Protein AF-A0A1G8EWG7-F1 (afdb_monomer)

Sequence (110 aa):
MRLADAIRARARGLGRLSLVLVPIGVVGQVVS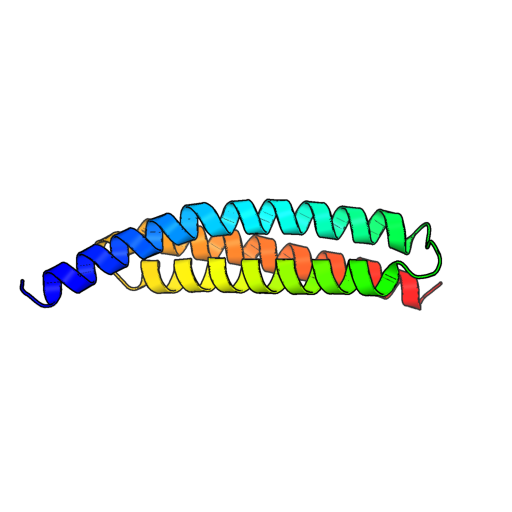FLQQVTHLFAPVAGERPGVIAVLVTVTVLGVLGVGCGLLAAASPEGRRTGALGASLGGATLILFLVASAFAWRSLAIF

pLDDT: mean 77.04, std 8.27, range [46.22, 89.5]

Mean predicted aligned error: 8.12 Å

Solvent-accessible surface area (backbone atoms only — not comparable to full-atom values): 5513 Å² total; per-residue (Å²): 134,62,71,71,57,57,52,55,52,49,27,53,51,31,24,53,49,9,68,50,34,29,58,53,20,50,54,40,45,53,53,39,49,50,49,46,55,54,45,67,77,56,67,59,91,82,47,64,66,56,57,50,51,46,45,51,52,29,49,52,43,25,53,50,12,19,51,31,2,49,62,4,30,77,31,87,91,11,26,70,60,2,48,49,27,21,50,52,24,43,52,52,45,51,53,48,52,55,52,48,52,50,57,55,52,57,59,76,76,108

Structure (mmCIF, N/CA/C/O backbone):
data_AF-A0A1G8EWG7-F1
#
_entry.id   AF-A0A1G8EWG7-F1
#
loop_
_atom_site.group_PDB
_atom_site.id
_atom_site.type_symbol
_atom_site.label_atom_id
_atom_site.label_alt_id
_atom_site.label_comp_id
_atom_site.label_asym_id
_atom_site.label_entity_id
_atom_site.label_seq_id
_atom_site.pdbx_PDB_ins_code
_atom_site.Cartn_x
_atom_site.Cartn_y
_atom_site.Cartn_z
_atom_site.occupancy
_atom_site.B_iso_or_equiv
_atom_site.auth_seq_id
_atom_site.auth_comp_id
_atom_site.auth_asym_id
_atom_site.auth_atom_id
_atom_site.pdbx_PDB_model_num
ATOM 1 N N . MET A 1 1 ? -28.671 -9.797 19.780 1.00 55.28 1 MET A N 1
ATOM 2 C CA . MET A 1 1 ? -27.383 -9.064 19.825 1.00 55.28 1 MET A CA 1
ATOM 3 C C . MET A 1 1 ? -27.658 -7.601 19.508 1.00 55.28 1 MET A C 1
ATOM 5 O O . MET A 1 1 ? -28.324 -7.344 18.513 1.00 55.28 1 MET A O 1
ATOM 9 N N . ARG A 1 2 ? -27.258 -6.654 20.369 1.00 77.00 2 ARG A N 1
ATOM 10 C CA . ARG A 1 2 ? -27.532 -5.221 20.153 1.00 77.00 2 ARG A CA 1
ATOM 11 C C . ARG A 1 2 ? -26.606 -4.692 19.051 1.00 77.00 2 ARG A C 1
ATOM 13 O O . ARG A 1 2 ? -25.431 -5.040 19.022 1.00 77.00 2 ARG A O 1
ATOM 20 N N . LEU A 1 3 ? -27.120 -3.840 18.163 1.00 73.88 3 LEU A N 1
ATOM 21 C CA . LEU A 1 3 ? -26.396 -3.256 17.017 1.00 73.88 3 LEU A CA 1
ATOM 22 C C . LEU A 1 3 ? -25.017 -2.672 17.406 1.00 73.88 3 LEU A C 1
ATOM 24 O O . LEU A 1 3 ? -24.039 -2.802 16.672 1.00 73.88 3 LEU A O 1
ATOM 28 N N . ALA A 1 4 ? -24.925 -2.099 18.610 1.00 72.12 4 ALA A N 1
ATOM 29 C CA . ALA A 1 4 ? -23.701 -1.545 19.188 1.00 72.12 4 ALA A CA 1
ATOM 30 C C . ALA A 1 4 ? -22.573 -2.580 19.396 1.00 72.12 4 ALA A C 1
ATOM 32 O O . ALA A 1 4 ? -21.392 -2.237 19.321 1.00 72.12 4 ALA A O 1
ATOM 33 N N . ASP A 1 5 ? -22.903 -3.850 19.632 1.00 76.94 5 ASP A N 1
ATOM 34 C CA . ASP A 1 5 ? -21.907 -4.912 19.819 1.00 76.94 5 ASP A CA 1
ATOM 35 C C . ASP A 1 5 ? -21.339 -5.382 18.475 1.00 76.94 5 ASP A C 1
ATOM 37 O O . ASP A 1 5 ? -20.135 -5.624 18.361 1.00 76.94 5 ASP A O 1
ATOM 41 N N . ALA A 1 6 ? -22.175 -5.414 17.431 1.00 74.44 6 ALA A N 1
ATOM 42 C CA . ALA A 1 6 ? -21.753 -5.724 16.066 1.00 74.44 6 ALA A CA 1
ATOM 43 C C . ALA A 1 6 ? -20.802 -4.652 15.502 1.00 74.44 6 ALA A C 1
ATOM 45 O O . ALA A 1 6 ? -19.787 -4.983 14.887 1.00 74.44 6 ALA A O 1
ATOM 46 N N . ILE A 1 7 ? -21.072 -3.370 15.777 1.00 72.31 7 ILE A N 1
ATOM 47 C CA . ILE A 1 7 ? -20.201 -2.250 15.381 1.00 72.31 7 ILE A CA 1
ATOM 48 C C . ILE A 1 7 ? -18.838 -2.349 16.084 1.00 72.31 7 ILE A C 1
ATOM 50 O O . ILE A 1 7 ? -17.798 -2.243 15.432 1.00 72.31 7 ILE A O 1
ATOM 54 N N . ARG A 1 8 ? -18.819 -2.641 17.393 1.00 70.75 8 ARG A N 1
ATOM 55 C CA . ARG A 1 8 ? -17.572 -2.821 18.162 1.00 70.75 8 ARG A CA 1
ATOM 56 C C . ARG A 1 8 ? -16.765 -4.049 17.738 1.00 70.75 8 ARG A C 1
ATOM 58 O O . ARG A 1 8 ? -15.534 -4.019 17.779 1.00 70.75 8 ARG A O 1
ATOM 65 N N . ALA A 1 9 ? -17.420 -5.139 17.342 1.00 74.25 9 ALA A N 1
ATOM 66 C CA . ALA A 1 9 ? -16.738 -6.312 16.795 1.00 74.25 9 ALA A CA 1
ATOM 67 C C . ALA A 1 9 ? -16.114 -6.010 15.420 1.00 74.25 9 ALA A C 1
ATOM 69 O O . ALA A 1 9 ? -14.949 -6.339 15.184 1.00 74.25 9 ALA A O 1
ATOM 70 N N . ARG A 1 10 ? -16.847 -5.304 14.547 1.00 70.94 10 ARG A N 1
ATOM 71 C CA . ARG A 1 10 ? -16.371 -4.890 13.219 1.00 70.94 10 ARG A CA 1
ATOM 72 C C . ARG A 1 10 ? -15.185 -3.925 13.298 1.00 70.94 10 ARG A C 1
ATOM 74 O O . ARG A 1 10 ? -14.215 -4.101 12.568 1.00 70.94 10 ARG A O 1
ATOM 81 N N . ALA A 1 11 ? -15.220 -2.971 14.226 1.00 65.69 11 ALA A N 1
ATOM 82 C CA . ALA A 1 11 ? -14.120 -2.044 14.493 1.00 65.69 11 ALA A CA 1
ATOM 83 C C . ALA A 1 11 ? -12.815 -2.763 14.885 1.00 65.69 11 ALA A C 1
ATOM 85 O O . ALA A 1 11 ? -11.750 -2.476 14.336 1.00 65.69 11 ALA A O 1
ATOM 86 N N . ARG A 1 12 ? -12.899 -3.754 15.785 1.00 69.81 12 ARG A N 1
ATOM 87 C CA . ARG A 1 12 ? -11.745 -4.580 16.185 1.00 69.81 12 ARG A CA 1
ATOM 88 C C . ARG A 1 12 ? -11.199 -5.420 15.027 1.00 69.81 12 ARG A C 1
ATOM 90 O O . ARG A 1 12 ? -9.983 -5.537 14.885 1.00 69.81 12 ARG A O 1
ATOM 97 N N . GLY A 1 13 ? -12.082 -5.975 14.195 1.00 73.19 13 GLY A N 1
ATOM 98 C CA . GLY A 1 13 ? -11.701 -6.718 12.990 1.00 73.19 13 GLY A CA 1
ATOM 99 C C . GLY A 1 13 ? -10.952 -5.852 11.973 1.00 73.19 13 GLY A C 1
ATOM 100 O O . GLY A 1 13 ? -9.896 -6.255 11.492 1.00 73.19 13 GLY A O 1
ATOM 101 N N . LEU A 1 14 ? -11.442 -4.636 11.714 1.00 67.50 14 LEU A N 1
ATOM 102 C CA . LEU A 1 14 ? -10.811 -3.675 10.800 1.00 67.50 14 LEU A CA 1
ATOM 103 C C . LEU A 1 14 ? -9.443 -3.191 11.299 1.00 67.50 14 LEU A C 1
ATOM 105 O O . LEU A 1 14 ? -8.510 -3.090 10.505 1.00 67.50 14 LEU A O 1
ATOM 109 N N . GLY A 1 15 ? -9.293 -2.957 12.608 1.00 66.81 15 GLY A N 1
ATOM 110 C CA . GLY A 1 15 ? -8.002 -2.593 13.203 1.00 66.81 15 GLY A CA 1
ATOM 111 C C . GLY A 1 15 ? -6.934 -3.677 13.014 1.00 66.81 15 GLY A C 1
ATOM 112 O O . GLY A 1 15 ? -5.804 -3.371 12.645 1.00 66.81 15 GLY A O 1
ATOM 113 N N . ARG A 1 16 ? -7.297 -4.956 13.190 1.00 73.62 16 ARG A N 1
ATOM 114 C CA . ARG A 1 16 ? -6.394 -6.092 12.921 1.00 73.62 16 ARG A CA 1
ATOM 115 C C . ARG A 1 16 ? -6.077 -6.245 11.434 1.00 73.62 16 ARG A C 1
ATOM 117 O O . ARG A 1 16 ? -4.926 -6.473 11.088 1.00 73.62 16 ARG A O 1
ATOM 124 N N . LEU A 1 17 ? -7.077 -6.082 10.567 1.00 70.69 17 LEU A N 1
ATOM 125 C CA . LEU A 1 17 ? -6.896 -6.100 9.113 1.00 70.69 17 LEU A CA 1
ATOM 126 C C . LEU A 1 17 ? -5.908 -5.024 8.654 1.00 70.69 17 LEU A C 1
ATOM 128 O O . LEU A 1 17 ? -5.016 -5.325 7.872 1.00 70.69 17 LEU A O 1
ATOM 132 N N . SER A 1 18 ? -6.008 -3.802 9.186 1.00 65.31 18 SER A N 1
ATOM 133 C CA . SER A 1 18 ? -5.055 -2.723 8.897 1.00 65.31 18 SER A CA 1
ATOM 134 C C . SER A 1 18 ? -3.631 -3.072 9.352 1.00 65.31 18 SER A C 1
ATOM 136 O O . SER A 1 18 ? -2.691 -2.901 8.580 1.00 65.31 18 SER A O 1
ATOM 138 N N . LEU A 1 19 ? -3.469 -3.656 10.546 1.00 69.06 19 LEU A N 1
ATOM 139 C CA . LEU A 1 19 ? -2.163 -4.101 11.057 1.00 69.06 19 LEU A CA 1
ATOM 140 C C . LEU A 1 19 ? -1.509 -5.210 10.218 1.00 69.06 19 LEU A C 1
ATOM 142 O O . LEU A 1 19 ? -0.298 -5.379 10.297 1.00 69.06 19 LEU A O 1
ATOM 146 N N . VAL A 1 20 ? -2.284 -5.951 9.425 1.00 76.19 20 VAL A N 1
ATOM 147 C CA . VAL A 1 20 ? -1.770 -6.980 8.508 1.00 76.19 20 VAL A CA 1
ATOM 148 C C . VAL A 1 20 ? -1.557 -6.414 7.103 1.00 76.19 20 VAL A C 1
ATOM 150 O O . VAL A 1 20 ? -0.518 -6.645 6.491 1.00 76.19 20 VAL A O 1
ATOM 153 N N . LEU A 1 21 ? -2.513 -5.637 6.591 1.00 73.38 21 LEU A N 1
ATOM 154 C CA . LEU A 1 21 ? -2.470 -5.086 5.236 1.00 73.38 21 LEU A CA 1
ATOM 155 C C . LEU A 1 21 ? -1.352 -4.062 5.050 1.00 73.38 21 LEU A C 1
ATOM 157 O O . LEU A 1 21 ? -0.704 -4.067 4.008 1.00 73.38 21 LEU A O 1
ATOM 161 N N . VAL A 1 22 ? -1.105 -3.204 6.045 1.00 74.94 22 VAL A N 1
ATOM 162 C CA . VAL A 1 22 ? -0.056 -2.177 5.965 1.00 74.94 22 VAL A CA 1
ATOM 163 C C . VAL A 1 22 ? 1.335 -2.797 5.763 1.00 74.94 22 VAL A C 1
ATOM 165 O O . VAL A 1 22 ? 1.973 -2.448 4.772 1.00 74.94 22 VAL A O 1
ATOM 168 N N . PRO A 1 23 ? 1.823 -3.738 6.599 1.00 75.06 23 PRO A N 1
ATOM 169 C CA . PRO A 1 23 ? 3.139 -4.340 6.383 1.00 75.06 23 PRO A CA 1
ATOM 170 C C . PRO A 1 23 ? 3.222 -5.163 5.091 1.00 75.06 23 PRO A C 1
ATOM 172 O O . PRO A 1 23 ? 4.246 -5.099 4.415 1.00 75.06 23 PRO A O 1
ATOM 175 N N . ILE A 1 24 ? 2.157 -5.871 4.690 1.00 80.31 24 ILE A N 1
ATOM 176 C CA . ILE A 1 24 ? 2.124 -6.573 3.392 1.00 80.31 24 ILE A CA 1
ATOM 177 C C . ILE A 1 24 ? 2.272 -5.575 2.237 1.00 80.31 24 ILE A C 1
ATOM 179 O O . ILE A 1 24 ? 3.067 -5.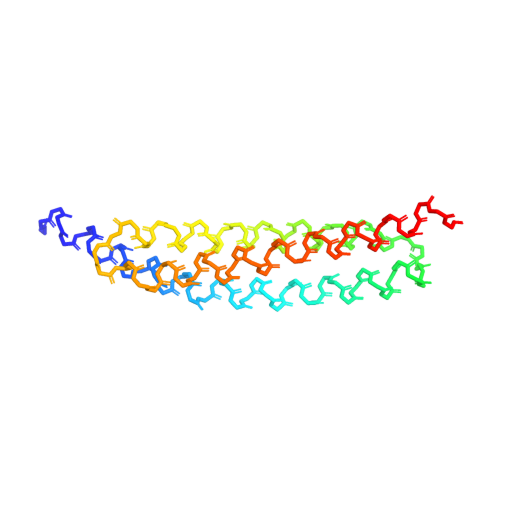798 1.325 1.00 80.31 24 ILE A O 1
ATOM 183 N N . GLY A 1 25 ? 1.546 -4.455 2.295 1.00 75.94 25 GLY A N 1
ATOM 184 C CA . GLY A 1 25 ? 1.651 -3.372 1.323 1.00 75.94 25 GLY A CA 1
ATOM 185 C C . GLY A 1 25 ? 3.063 -2.794 1.259 1.00 75.94 25 GLY A C 1
ATOM 186 O O . GLY A 1 25 ? 3.600 -2.642 0.169 1.00 75.94 25 GLY A O 1
ATOM 187 N N . VAL A 1 26 ? 3.700 -2.553 2.409 1.00 79.06 26 VAL A N 1
ATOM 188 C CA . VAL A 1 26 ? 5.085 -2.054 2.486 1.00 79.06 26 VAL A CA 1
ATOM 189 C C . VAL A 1 26 ? 6.073 -3.030 1.849 1.00 79.06 26 VAL A C 1
ATOM 191 O O . VAL A 1 26 ? 6.902 -2.616 1.043 1.00 79.06 26 VAL A O 1
ATOM 194 N N . VAL A 1 27 ? 5.975 -4.328 2.151 1.00 84.00 27 VAL A N 1
ATOM 195 C CA . VAL A 1 27 ? 6.836 -5.345 1.524 1.00 84.00 27 VAL A CA 1
ATOM 196 C C . VAL A 1 27 ? 6.622 -5.367 0.009 1.00 84.00 27 VAL A C 1
ATOM 198 O O . VAL A 1 27 ? 7.591 -5.342 -0.748 1.00 84.00 27 VAL A O 1
ATOM 201 N N . GLY A 1 28 ? 5.365 -5.331 -0.441 1.00 78.62 28 GLY A N 1
ATOM 202 C CA . GLY A 1 28 ? 5.033 -5.233 -1.861 1.00 78.62 28 GLY A CA 1
ATOM 203 C C . GLY A 1 28 ? 5.620 -3.984 -2.527 1.00 78.62 28 GLY A C 1
ATOM 204 O O . GLY A 1 28 ? 6.135 -4.073 -3.638 1.00 78.62 28 GLY A O 1
ATOM 205 N N . GLN A 1 29 ? 5.596 -2.834 -1.845 1.00 83.38 29 GLN A N 1
ATOM 206 C CA . GLN A 1 29 ? 6.163 -1.568 -2.330 1.00 83.38 29 GLN A CA 1
ATOM 207 C C . GLN A 1 29 ? 7.675 -1.665 -2.503 1.00 83.38 29 GLN A C 1
ATOM 209 O O . GLN A 1 29 ? 8.191 -1.253 -3.538 1.00 83.38 29 GLN A O 1
ATOM 214 N N . VAL A 1 30 ? 8.382 -2.267 -1.545 1.00 83.06 30 VAL A N 1
ATOM 215 C CA . VAL A 1 30 ? 9.831 -2.487 -1.651 1.00 83.06 30 VAL A CA 1
ATOM 216 C C . VAL A 1 30 ? 10.159 -3.405 -2.828 1.00 83.06 30 VAL A C 1
ATOM 218 O O . VAL A 1 30 ? 11.013 -3.062 -3.642 1.00 83.06 30 VAL A O 1
ATOM 221 N N . VAL A 1 31 ? 9.458 -4.535 -2.964 1.00 84.38 31 VAL A N 1
ATOM 222 C CA . VAL A 1 31 ? 9.667 -5.474 -4.081 1.00 84.38 31 VAL A CA 1
ATOM 223 C C . VAL A 1 31 ? 9.377 -4.802 -5.422 1.00 84.38 31 VAL A C 1
ATOM 225 O O . VAL A 1 31 ? 10.189 -4.888 -6.339 1.00 84.38 31 VAL A O 1
ATOM 228 N N . SER A 1 32 ? 8.259 -4.081 -5.526 1.00 81.50 32 SER A N 1
ATOM 229 C CA . SER A 1 32 ? 7.891 -3.347 -6.737 1.00 81.50 32 SER A CA 1
ATOM 230 C C . SER A 1 32 ? 8.913 -2.265 -7.081 1.00 81.50 32 SER A C 1
ATOM 232 O O . SER A 1 32 ? 9.236 -2.077 -8.250 1.00 81.50 32 SER A O 1
ATOM 234 N N . PHE A 1 33 ? 9.453 -1.561 -6.086 1.00 81.88 33 PHE A N 1
ATOM 235 C CA . PHE A 1 33 ? 10.478 -0.548 -6.309 1.00 81.88 33 PHE A CA 1
ATOM 236 C C . PHE A 1 33 ? 11.798 -1.166 -6.778 1.00 81.88 33 PHE A C 1
ATOM 238 O O . PHE A 1 33 ? 12.397 -0.673 -7.729 1.00 81.88 33 PHE A O 1
ATOM 245 N N . LEU A 1 34 ? 12.219 -2.282 -6.178 1.00 81.81 34 LEU A N 1
ATOM 246 C CA . LEU A 1 34 ? 13.395 -3.025 -6.630 1.00 81.81 34 LEU A CA 1
ATOM 247 C C . LEU A 1 34 ? 13.225 -3.505 -8.070 1.00 81.81 34 LEU A C 1
ATOM 249 O O . LEU A 1 34 ? 14.121 -3.285 -8.874 1.00 81.81 34 LEU A O 1
ATOM 253 N N . GLN A 1 35 ? 12.064 -4.073 -8.413 1.00 80.81 35 GLN A N 1
ATOM 254 C CA . GLN A 1 35 ? 11.754 -4.475 -9.786 1.00 80.81 35 GLN A CA 1
ATOM 255 C C . GLN A 1 35 ? 11.780 -3.294 -10.753 1.00 80.81 35 GLN A C 1
ATOM 257 O O . GLN A 1 35 ? 12.289 -3.420 -11.863 1.00 80.81 35 GLN A O 1
ATOM 262 N N . GLN A 1 36 ? 11.243 -2.144 -10.343 1.00 77.19 36 GLN A N 1
ATOM 263 C CA . GLN A 1 36 ? 11.320 -0.937 -11.150 1.00 77.19 36 GLN A CA 1
ATOM 264 C C . GLN A 1 36 ? 12.781 -0.569 -11.400 1.00 77.19 36 GLN A C 1
ATOM 266 O O . GLN A 1 36 ? 13.180 -0.457 -12.546 1.00 77.19 36 GLN A O 1
ATOM 271 N N . VAL A 1 37 ? 13.620 -0.477 -10.373 1.00 75.25 37 VAL A N 1
ATOM 272 C CA . VAL A 1 37 ? 15.040 -0.150 -10.560 1.00 75.25 37 VAL A CA 1
ATOM 273 C C . VAL A 1 37 ? 15.744 -1.206 -11.431 1.00 75.25 37 VAL A C 1
ATOM 275 O O . VAL A 1 37 ? 16.384 -0.854 -12.415 1.00 75.25 37 VAL A O 1
ATOM 278 N N . THR A 1 38 ? 15.594 -2.503 -11.164 1.00 74.88 38 THR A N 1
ATOM 279 C CA . THR A 1 38 ? 16.315 -3.544 -11.919 1.00 74.88 38 THR A CA 1
ATOM 280 C C . THR A 1 38 ? 15.862 -3.645 -13.374 1.00 74.88 38 THR A C 1
ATOM 282 O O . THR A 1 38 ? 16.700 -3.635 -14.273 1.00 74.88 38 THR A O 1
ATOM 285 N N . HIS A 1 39 ? 14.553 -3.708 -13.625 1.00 66.88 39 HIS A N 1
ATOM 286 C CA . HIS A 1 39 ? 14.004 -3.918 -14.968 1.00 66.88 39 HIS A CA 1
ATOM 287 C C . HIS A 1 39 ? 13.842 -2.619 -15.767 1.00 66.88 39 HIS A C 1
ATOM 289 O O . HIS A 1 39 ? 13.703 -2.684 -16.988 1.00 66.88 39 HIS A O 1
ATOM 295 N N . LEU A 1 40 ? 13.863 -1.438 -15.132 1.00 61.38 40 LEU A N 1
ATOM 296 C CA . LEU A 1 40 ? 13.977 -0.179 -15.872 1.00 61.3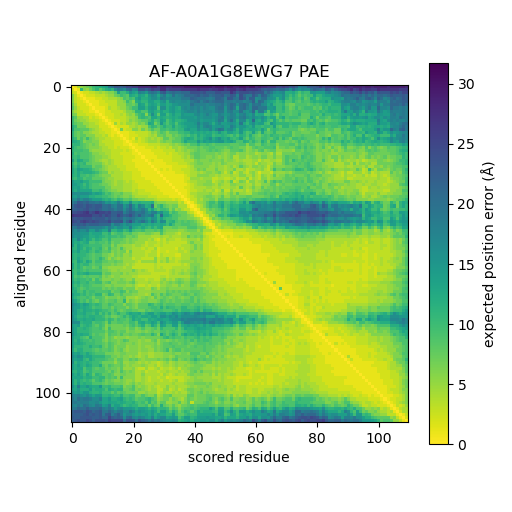8 40 LEU A CA 1
ATOM 297 C C . LEU A 1 40 ? 15.435 0.134 -16.257 1.00 61.38 40 LEU A C 1
ATOM 299 O O . LEU A 1 40 ? 15.641 0.617 -17.367 1.00 61.38 40 LEU A O 1
ATOM 303 N N . PHE A 1 41 ? 16.443 -0.168 -15.424 1.00 58.62 41 PHE A N 1
ATOM 304 C CA . PHE A 1 41 ? 17.853 0.060 -15.795 1.00 58.62 41 PHE A CA 1
ATOM 305 C C . PHE A 1 41 ? 18.446 -1.043 -16.694 1.00 58.62 41 PHE A C 1
ATOM 307 O O . PHE A 1 41 ? 19.343 -0.754 -17.483 1.00 58.62 41 PHE A O 1
ATOM 314 N N . ALA A 1 42 ? 17.935 -2.279 -16.634 1.00 62.47 42 ALA A N 1
ATOM 315 C CA . ALA A 1 42 ? 18.312 -3.382 -17.525 1.00 62.47 42 ALA A CA 1
ATOM 316 C C . ALA A 1 42 ? 17.058 -4.021 -18.163 1.00 62.47 42 ALA A C 1
ATOM 318 O O . ALA A 1 42 ? 16.627 -5.101 -17.751 1.00 62.47 42 ALA A O 1
ATOM 319 N N . PRO A 1 43 ? 16.423 -3.350 -19.141 1.00 59.19 43 PRO A N 1
ATOM 320 C CA . PRO A 1 43 ? 15.133 -3.776 -19.665 1.00 59.19 43 PRO A CA 1
ATOM 321 C C . PRO A 1 43 ? 15.246 -5.055 -20.498 1.00 59.19 43 PRO A C 1
ATOM 323 O O . PRO A 1 43 ? 15.784 -5.051 -21.604 1.00 59.19 43 PRO A O 1
ATOM 326 N N . VAL A 1 44 ? 14.659 -6.142 -19.997 1.00 67.06 44 VAL A N 1
ATOM 327 C CA . VAL A 1 44 ? 14.397 -7.348 -20.789 1.00 67.06 44 VAL A CA 1
ATOM 328 C C . VAL A 1 44 ? 13.137 -7.110 -21.627 1.00 67.06 44 VAL A C 1
ATOM 330 O O . VAL A 1 44 ? 12.117 -6.604 -21.143 1.00 67.06 44 VAL A O 1
ATOM 333 N N . ALA A 1 45 ? 13.206 -7.433 -22.918 1.00 67.12 45 ALA A N 1
ATOM 334 C CA . ALA A 1 45 ? 12.093 -7.237 -23.838 1.00 67.12 45 ALA A CA 1
ATOM 335 C C . ALA A 1 45 ? 10.853 -8.029 -23.374 1.00 67.12 45 ALA A C 1
ATOM 337 O O . ALA A 1 45 ? 10.913 -9.241 -23.198 1.00 67.12 45 ALA A O 1
ATOM 338 N N . GLY A 1 46 ? 9.722 -7.336 -23.192 1.00 74.81 46 GLY A N 1
ATOM 339 C CA . GLY A 1 46 ? 8.433 -7.947 -22.834 1.00 74.81 46 GLY A CA 1
ATOM 340 C C . GLY A 1 46 ? 8.048 -7.908 -21.349 1.00 74.81 46 GLY A C 1
ATOM 341 O O . GLY A 1 46 ? 6.892 -8.171 -21.038 1.00 74.81 46 GLY A O 1
ATOM 342 N N . GLU A 1 47 ? 8.936 -7.513 -20.431 1.00 77.06 47 GLU A N 1
ATOM 343 C CA . GLU A 1 47 ? 8.648 -7.554 -18.980 1.00 77.06 47 GLU A CA 1
ATOM 344 C C . GLU A 1 47 ? 7.939 -6.300 -18.431 1.00 77.06 47 GLU 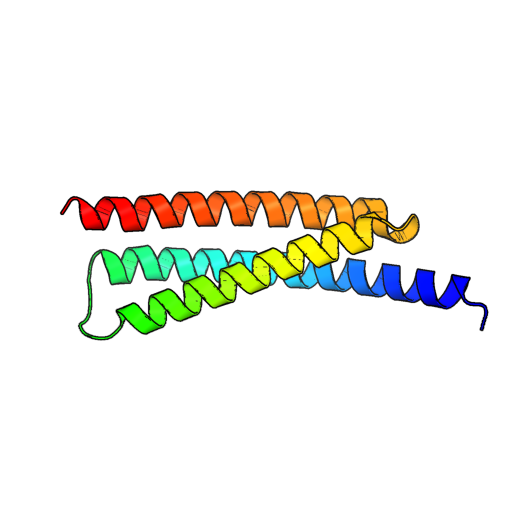A C 1
ATOM 346 O O . GLU A 1 47 ? 7.352 -6.326 -17.346 1.00 77.06 47 GLU A O 1
ATOM 351 N N . ARG A 1 48 ? 7.922 -5.201 -19.200 1.00 75.38 48 ARG A N 1
ATOM 352 C CA . ARG A 1 48 ? 7.310 -3.916 -18.798 1.00 75.38 48 ARG A CA 1
ATOM 353 C C . ARG A 1 48 ? 5.846 -4.034 -18.332 1.00 75.38 48 ARG A C 1
ATOM 355 O O . ARG A 1 48 ? 5.525 -3.440 -17.302 1.00 75.38 48 ARG A O 1
ATOM 362 N N . PRO A 1 49 ? 4.954 -4.788 -19.008 1.00 80.69 49 PRO A N 1
ATOM 363 C CA . PRO A 1 49 ? 3.576 -4.962 -18.545 1.00 80.69 49 PRO A CA 1
ATOM 364 C C . PRO A 1 49 ? 3.487 -5.636 -17.170 1.00 80.69 49 PRO A C 1
ATOM 366 O O . PRO A 1 49 ? 2.637 -5.263 -16.365 1.00 80.69 49 PRO A O 1
ATOM 369 N N . GLY A 1 50 ? 4.385 -6.583 -16.875 1.00 81.44 50 GLY A N 1
ATOM 370 C CA . GLY A 1 50 ? 4.454 -7.254 -15.576 1.00 81.44 50 GLY A CA 1
ATOM 371 C C . GLY A 1 50 ? 4.844 -6.293 -14.453 1.00 81.44 50 GLY A C 1
ATOM 372 O O . GLY A 1 50 ? 4.176 -6.251 -13.422 1.00 81.44 50 GLY A O 1
ATOM 373 N N . VAL A 1 51 ? 5.855 -5.450 -14.685 1.00 79.81 51 VAL A N 1
ATOM 374 C CA . VAL A 1 51 ? 6.278 -4.411 -13.726 1.00 79.81 51 VAL A CA 1
ATOM 375 C C . VAL A 1 51 ? 5.133 -3.435 -13.429 1.00 79.81 51 VAL A C 1
ATOM 377 O O . VAL A 1 51 ? 4.878 -3.116 -12.267 1.00 79.81 51 VAL A O 1
ATOM 380 N N . ILE A 1 52 ? 4.393 -3.008 -14.459 1.00 82.88 52 ILE A N 1
ATOM 381 C CA . ILE A 1 52 ? 3.220 -2.134 -14.299 1.00 82.88 52 ILE A CA 1
ATOM 382 C C . ILE A 1 52 ? 2.114 -2.841 -13.503 1.00 82.88 52 ILE A C 1
ATOM 384 O O . ILE A 1 52 ? 1.538 -2.245 -12.594 1.00 82.88 52 ILE A O 1
ATOM 388 N N . ALA A 1 53 ? 1.827 -4.113 -13.795 1.00 83.25 53 ALA A N 1
ATOM 389 C CA . ALA A 1 53 ? 0.807 -4.876 -13.079 1.00 83.25 53 ALA A CA 1
ATOM 390 C C . ALA A 1 53 ? 1.131 -5.011 -11.581 1.00 83.25 53 ALA A C 1
ATOM 392 O O . ALA A 1 53 ? 0.249 -4.821 -10.737 1.00 83.25 53 ALA A O 1
ATOM 393 N N . VAL A 1 54 ? 2.396 -5.276 -11.233 1.00 82.81 54 VAL A N 1
ATOM 394 C CA . VAL A 1 54 ? 2.845 -5.330 -9.833 1.00 82.81 54 VAL A CA 1
ATOM 395 C C . VAL A 1 54 ? 2.722 -3.958 -9.169 1.00 82.81 54 VAL A C 1
ATOM 397 O O . VAL A 1 54 ? 2.152 -3.866 -8.081 1.00 82.81 54 VAL A O 1
ATOM 400 N N . LEU A 1 55 ? 3.179 -2.891 -9.834 1.00 84.62 55 LEU A N 1
ATOM 401 C CA . LEU A 1 55 ? 3.062 -1.513 -9.346 1.00 84.62 55 LEU A CA 1
ATOM 402 C C . LEU A 1 55 ? 1.605 -1.151 -9.011 1.00 84.62 55 LEU A C 1
ATOM 404 O O . LEU A 1 55 ? 1.318 -0.657 -7.917 1.00 84.62 55 LEU A O 1
ATOM 408 N N . VAL A 1 56 ? 0.671 -1.441 -9.921 1.00 87.81 56 VAL A N 1
ATOM 409 C CA . VAL A 1 56 ? -0.765 -1.186 -9.719 1.00 87.81 56 VAL A CA 1
ATOM 410 C C . VAL A 1 56 ? -1.304 -2.007 -8.550 1.00 87.81 56 VAL A C 1
ATOM 412 O O . VAL A 1 56 ? -1.952 -1.454 -7.661 1.00 87.81 56 VAL A O 1
ATOM 415 N N . THR A 1 57 ? -1.004 -3.306 -8.509 1.00 83.94 57 THR A N 1
ATOM 416 C CA . THR A 1 57 ? -1.492 -4.222 -7.464 1.00 83.94 57 THR A CA 1
ATOM 417 C C . THR A 1 57 ? -1.072 -3.754 -6.074 1.00 83.94 57 THR A C 1
ATOM 419 O O . THR A 1 57 ? -1.890 -3.639 -5.161 1.00 83.94 57 THR A O 1
ATOM 422 N N . VAL A 1 58 ? 0.207 -3.429 -5.922 1.00 83.31 58 VAL A N 1
ATOM 423 C CA . VAL A 1 58 ? 0.785 -2.973 -4.660 1.00 83.31 58 VAL A CA 1
ATOM 424 C C . VAL A 1 58 ? 0.227 -1.611 -4.243 1.00 83.31 58 VAL A C 1
ATOM 426 O O . VAL A 1 58 ? -0.058 -1.396 -3.064 1.00 83.31 58 VAL A O 1
ATOM 429 N N . THR A 1 59 ? 0.006 -0.706 -5.199 1.00 86.62 59 THR A N 1
ATOM 430 C CA . THR A 1 59 ? -0.628 0.596 -4.938 1.00 86.62 59 THR A CA 1
ATOM 431 C C . THR A 1 59 ? -2.050 0.416 -4.409 1.00 86.62 59 THR A C 1
ATOM 433 O O . THR A 1 59 ? -2.403 1.006 -3.389 1.00 86.62 59 THR A O 1
ATOM 436 N N . VAL A 1 60 ? -2.851 -0.442 -5.048 1.00 88.88 60 VAL A N 1
ATOM 437 C CA . VAL A 1 60 ? -4.221 -0.748 -4.610 1.00 88.88 60 VAL A CA 1
ATOM 438 C C . VAL A 1 60 ? -4.225 -1.342 -3.202 1.00 88.88 60 VAL A C 1
ATOM 440 O O . VAL A 1 60 ? -4.995 -0.892 -2.353 1.00 88.88 60 VAL A O 1
ATOM 443 N N . LEU A 1 61 ? -3.338 -2.299 -2.916 1.00 84.38 61 LEU A N 1
ATOM 444 C CA . LEU A 1 61 ? -3.204 -2.880 -1.577 1.00 84.38 61 LEU A CA 1
ATOM 445 C C . LEU A 1 61 ? -2.838 -1.825 -0.523 1.00 84.38 61 LEU A C 1
ATOM 447 O O . LEU A 1 61 ? -3.427 -1.815 0.558 1.00 84.38 61 LEU A O 1
ATOM 451 N N . GLY A 1 62 ? -1.921 -0.909 -0.847 1.00 83.19 62 GLY A N 1
ATOM 452 C CA . GLY A 1 62 ? -1.559 0.210 0.022 1.00 83.19 62 GLY A CA 1
ATOM 453 C C . GLY A 1 62 ? -2.749 1.127 0.320 1.00 83.19 62 GLY A C 1
ATOM 454 O O . GLY A 1 62 ? -3.028 1.411 1.485 1.00 83.19 62 GLY A O 1
ATOM 455 N N . VAL A 1 63 ? -3.508 1.525 -0.708 1.00 89.50 63 VAL A N 1
ATOM 456 C CA . VAL A 1 63 ? -4.721 2.350 -0.557 1.00 89.50 63 VAL A CA 1
ATOM 457 C C . VAL A 1 63 ? -5.765 1.650 0.316 1.00 89.50 63 VAL A C 1
ATOM 459 O O . VAL A 1 63 ? -6.330 2.272 1.217 1.00 89.50 63 VAL A O 1
ATOM 462 N N . LEU A 1 64 ? -5.995 0.351 0.104 1.00 85.38 64 LEU A N 1
ATOM 463 C CA . LEU A 1 64 ? -6.918 -0.436 0.923 1.00 85.38 64 LEU A CA 1
ATOM 464 C C . LEU A 1 64 ? -6.452 -0.526 2.383 1.00 85.38 64 LEU A C 1
ATOM 466 O O . LEU A 1 64 ? -7.265 -0.348 3.289 1.00 85.38 64 LEU A O 1
ATOM 470 N N . GLY A 1 65 ? -5.154 -0.734 2.627 1.00 79.81 65 GLY A N 1
ATOM 471 C CA . GLY A 1 65 ? -4.575 -0.756 3.974 1.00 79.81 65 GLY A CA 1
ATOM 472 C C . GLY A 1 65 ? -4.774 0.563 4.728 1.00 79.81 65 GLY A C 1
ATOM 473 O O . GLY A 1 65 ? -5.189 0.552 5.892 1.00 79.81 65 GLY A O 1
ATOM 474 N N . VAL A 1 66 ? -4.564 1.696 4.047 1.00 86.38 66 VAL A N 1
ATOM 475 C CA . VAL A 1 66 ? -4.829 3.041 4.586 1.00 86.38 66 VAL A CA 1
ATOM 476 C C . VAL A 1 66 ? -6.318 3.242 4.848 1.00 86.38 66 VAL A C 1
ATOM 478 O O . VAL A 1 66 ? -6.692 3.674 5.937 1.00 86.38 66 VAL A O 1
ATOM 481 N N . GLY A 1 67 ? -7.178 2.870 3.896 1.00 85.56 67 GLY A N 1
ATOM 482 C CA . GLY A 1 67 ? -8.631 2.946 4.040 1.00 85.56 67 GLY A CA 1
ATOM 483 C C . GLY A 1 67 ? -9.143 2.141 5.237 1.00 85.56 67 GLY A C 1
ATOM 484 O O . GLY A 1 67 ? -9.926 2.651 6.038 1.00 85.56 67 GLY A O 1
ATOM 485 N N . CYS A 1 68 ? -8.647 0.917 5.432 1.00 80.25 68 CYS A N 1
ATOM 486 C CA . CYS A 1 68 ? -8.948 0.114 6.617 1.00 80.25 68 CYS A CA 1
ATOM 487 C C . CYS A 1 68 ? -8.471 0.787 7.912 1.00 80.25 68 CYS A C 1
ATOM 489 O O . CYS A 1 68 ? -9.196 0.755 8.908 1.00 80.25 68 CYS A O 1
ATOM 491 N N . GLY A 1 69 ? -7.295 1.421 7.897 1.00 78.81 69 GLY A N 1
ATOM 492 C CA . GLY A 1 69 ? -6.783 2.205 9.022 1.00 78.81 69 GLY A CA 1
ATOM 493 C C . GLY A 1 69 ? -7.700 3.377 9.378 1.00 78.81 69 GLY A C 1
ATOM 494 O O . GLY A 1 69 ? -8.094 3.519 10.534 1.00 78.81 69 GLY A O 1
ATOM 495 N N . LEU A 1 70 ? -8.128 4.160 8.384 1.00 84.19 70 LEU A N 1
ATOM 496 C CA . LEU A 1 70 ? -9.045 5.292 8.566 1.00 84.19 70 LEU A CA 1
ATOM 497 C C . LEU A 1 70 ? -10.409 4.844 9.107 1.00 84.19 70 LEU A C 1
ATOM 499 O O . LEU A 1 70 ? -10.931 5.434 10.054 1.00 84.19 70 LEU A O 1
ATOM 503 N N . LEU A 1 71 ? -10.965 3.760 8.560 1.00 82.25 71 LEU A N 1
ATOM 504 C CA . LEU A 1 71 ? -12.229 3.190 9.032 1.00 82.25 71 LEU A CA 1
ATOM 505 C C . LEU A 1 71 ? -12.123 2.653 10.466 1.00 82.25 71 LEU A C 1
ATOM 507 O O . LEU A 1 71 ? -13.051 2.824 11.254 1.00 82.25 71 LEU A O 1
ATOM 511 N N . ALA A 1 72 ? -10.996 2.039 10.836 1.00 77.56 72 ALA A N 1
ATOM 512 C CA . ALA A 1 72 ? -10.743 1.638 12.218 1.00 77.56 72 ALA A CA 1
ATOM 513 C C . ALA A 1 72 ? -10.593 2.864 13.138 1.00 77.56 72 ALA A C 1
ATOM 515 O O . ALA A 1 72 ? -11.112 2.861 14.259 1.00 77.56 72 ALA A O 1
ATOM 516 N N . ALA A 1 73 ? -9.948 3.929 12.648 1.00 78.12 73 ALA A N 1
ATOM 517 C CA . ALA A 1 73 ? -9.705 5.157 13.396 1.00 78.12 73 ALA A CA 1
ATOM 518 C C . ALA A 1 73 ? -11.000 5.892 13.789 1.00 78.12 73 ALA A C 1
ATOM 520 O O . ALA A 1 73 ? -11.054 6.539 14.835 1.00 78.12 73 ALA A O 1
ATOM 521 N N . ALA A 1 74 ? -12.051 5.751 12.975 1.00 81.94 74 ALA A N 1
ATOM 522 C CA . ALA A 1 74 ? -13.369 6.344 13.199 1.00 81.94 74 ALA A CA 1
ATOM 523 C C . ALA A 1 74 ? -14.147 5.734 14.387 1.00 81.94 74 ALA A C 1
ATOM 525 O O . ALA A 1 74 ? -15.208 6.235 14.751 1.00 81.94 74 ALA A O 1
ATOM 526 N N . SER A 1 75 ? -13.637 4.665 15.008 1.00 77.50 75 SER A N 1
ATOM 527 C CA . SER A 1 75 ? -14.256 4.005 16.165 1.00 77.50 75 SER A CA 1
ATOM 528 C C . SER A 1 75 ? -13.459 4.240 17.459 1.00 77.50 75 SER A C 1
ATOM 530 O O . SER A 1 75 ? -12.229 4.265 17.402 1.00 77.50 75 SER A O 1
ATOM 532 N N . PRO A 1 76 ? -14.097 4.360 18.642 1.00 75.88 76 PRO A N 1
ATOM 533 C CA . PRO A 1 76 ? -13.390 4.615 19.902 1.00 75.88 76 PRO A CA 1
ATOM 534 C C . PRO A 1 76 ? -12.336 3.549 20.229 1.00 75.88 76 PRO A C 1
ATOM 536 O O . PRO A 1 76 ? -11.204 3.900 20.568 1.00 75.88 76 PRO A O 1
ATOM 539 N N . GLU A 1 77 ? -12.687 2.268 20.074 1.00 73.62 77 GLU A N 1
ATOM 540 C CA . GLU A 1 77 ? -11.800 1.126 20.317 1.00 73.62 77 GLU A CA 1
ATOM 541 C C . GLU A 1 77 ? -10.679 0.977 19.275 1.00 73.62 77 GLU A C 1
ATOM 543 O O . GLU A 1 77 ? -9.597 0.505 19.614 1.00 73.62 77 GLU A O 1
ATOM 548 N N . GLY A 1 78 ? -10.912 1.363 18.017 1.00 67.75 78 GLY A N 1
ATOM 549 C CA . GLY A 1 78 ? -9.937 1.233 16.926 1.00 67.75 78 GLY A CA 1
ATOM 550 C C . GLY A 1 78 ? -9.092 2.483 16.677 1.00 67.75 78 GLY A C 1
ATOM 551 O O . GLY A 1 78 ? -8.178 2.440 15.856 1.00 67.75 78 GLY A O 1
ATOM 552 N N . ARG A 1 79 ? -9.365 3.589 17.383 1.00 80.06 79 ARG A N 1
ATOM 553 C CA . ARG A 1 79 ? -8.831 4.929 17.094 1.00 80.06 79 ARG A CA 1
ATOM 554 C C . ARG A 1 79 ? -7.310 5.006 17.011 1.00 80.06 79 ARG A C 1
ATOM 556 O O . ARG A 1 79 ? -6.781 5.496 16.021 1.00 80.06 79 ARG A O 1
ATOM 563 N N . ARG A 1 80 ? -6.601 4.517 18.036 1.00 77.25 80 ARG A N 1
ATOM 564 C CA . ARG A 1 80 ? -5.125 4.579 18.089 1.00 77.25 80 ARG A CA 1
ATOM 565 C C . ARG A 1 80 ? -4.479 3.700 17.023 1.00 77.25 80 ARG A C 1
ATOM 567 O O . ARG A 1 80 ? -3.615 4.167 16.291 1.00 77.25 80 ARG A O 1
ATOM 574 N N . THR A 1 81 ? -4.908 2.445 16.921 1.00 75.50 81 THR A N 1
ATOM 575 C CA . THR A 1 81 ? -4.361 1.484 15.951 1.00 75.50 81 THR A CA 1
ATOM 576 C C . THR A 1 81 ? -4.690 1.871 14.514 1.00 75.50 81 THR A C 1
ATOM 578 O O . THR A 1 81 ? -3.833 1.767 13.646 1.00 75.50 81 THR A O 1
ATOM 581 N N . GLY A 1 82 ? -5.904 2.366 14.266 1.0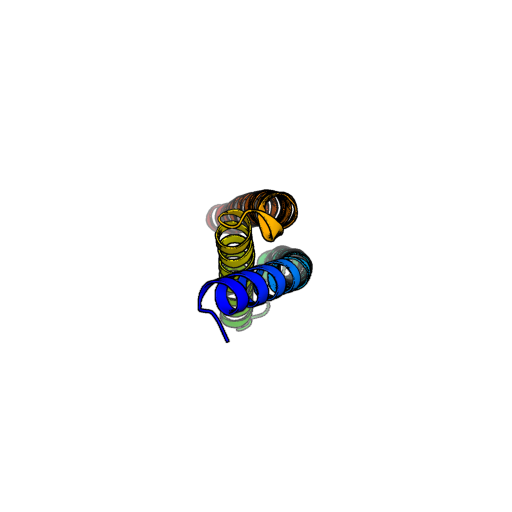0 78.19 82 GLY A N 1
ATOM 582 C CA . GLY A 1 82 ? -6.333 2.835 12.955 1.00 78.19 82 GLY A CA 1
ATOM 583 C C . GLY A 1 82 ? -5.599 4.100 12.521 1.00 78.19 82 GLY A C 1
ATOM 584 O O . GLY A 1 82 ? -5.134 4.164 11.389 1.00 78.19 82 GLY A O 1
ATOM 585 N N . ALA A 1 83 ? -5.418 5.070 13.427 1.00 82.81 83 ALA A N 1
ATOM 586 C CA . ALA A 1 83 ? -4.655 6.282 13.134 1.00 82.81 83 ALA A CA 1
ATOM 587 C C . ALA A 1 83 ? -3.188 5.971 12.805 1.00 82.81 83 ALA A C 1
ATOM 589 O O . ALA A 1 83 ? -2.666 6.508 11.835 1.00 82.81 83 ALA A O 1
ATOM 590 N N . LEU A 1 84 ? -2.553 5.069 13.565 1.00 80.19 84 LEU A N 1
ATOM 591 C CA . LEU A 1 84 ? -1.191 4.599 13.288 1.00 80.19 84 LEU A CA 1
ATOM 592 C C . LEU A 1 84 ? -1.098 3.848 11.955 1.00 80.19 84 LEU A C 1
ATOM 594 O O . LEU A 1 84 ? -0.191 4.104 11.171 1.00 80.19 84 LEU A O 1
ATOM 598 N N . GLY A 1 85 ? -2.034 2.937 11.679 1.00 77.88 85 GLY A N 1
ATOM 599 C CA . GLY A 1 85 ? -2.062 2.190 10.420 1.00 77.88 85 GLY A CA 1
ATOM 600 C C . GLY A 1 85 ? -2.273 3.097 9.206 1.00 77.88 85 GLY A C 1
ATOM 601 O O . GLY A 1 85 ? -1.575 2.960 8.204 1.00 77.88 85 GLY A O 1
ATOM 602 N N . ALA A 1 86 ? -3.187 4.064 9.309 1.00 83.31 86 ALA A N 1
ATOM 603 C CA . ALA A 1 86 ? -3.452 5.034 8.252 1.00 83.31 86 ALA A CA 1
ATOM 604 C C . ALA A 1 86 ? -2.273 5.987 8.023 1.00 83.31 86 ALA A C 1
ATOM 606 O O . ALA A 1 86 ? -1.940 6.262 6.873 1.00 83.31 86 ALA A O 1
ATOM 607 N N . SER A 1 87 ? -1.628 6.478 9.088 1.00 83.94 87 SER A N 1
ATOM 608 C CA . SER A 1 87 ? -0.492 7.394 8.959 1.00 83.94 87 SER A CA 1
ATOM 609 C C . SER A 1 87 ? 0.743 6.695 8.399 1.00 83.94 87 SER A C 1
ATOM 611 O O . SER A 1 87 ? 1.345 7.206 7.459 1.00 83.94 87 SER A O 1
ATOM 613 N N . LEU A 1 88 ? 1.083 5.508 8.913 1.00 80.50 88 LEU A N 1
ATOM 614 C CA . LEU A 1 88 ? 2.211 4.718 8.418 1.00 80.50 88 LEU A CA 1
ATOM 615 C C . LEU A 1 88 ? 1.977 4.265 6.980 1.00 80.50 88 LEU A C 1
ATOM 617 O O . LEU A 1 88 ? 2.825 4.514 6.131 1.00 80.50 88 LEU A O 1
ATOM 621 N N . GLY A 1 89 ? 0.817 3.664 6.695 1.00 83.19 89 GLY A N 1
ATOM 622 C CA . GLY A 1 89 ? 0.471 3.224 5.344 1.00 83.19 89 GLY A CA 1
ATOM 623 C C . GLY A 1 89 ? 0.382 4.385 4.352 1.00 83.19 89 GLY A C 1
ATOM 624 O O . GLY A 1 89 ? 0.779 4.246 3.199 1.00 83.19 89 GLY A O 1
ATOM 625 N N . GLY A 1 90 ? -0.113 5.544 4.795 1.00 85.81 90 GLY A N 1
ATOM 626 C CA . GLY A 1 90 ? -0.200 6.744 3.970 1.00 85.81 90 GLY A CA 1
ATOM 627 C C . GLY A 1 90 ? 1.182 7.298 3.647 1.00 85.81 90 GLY A C 1
ATOM 628 O O . GLY A 1 90 ? 1.480 7.554 2.484 1.00 85.81 90 GLY A O 1
ATOM 629 N N . ALA A 1 91 ? 2.048 7.425 4.653 1.00 84.62 91 ALA A N 1
ATOM 630 C CA . ALA A 1 91 ? 3.415 7.898 4.470 1.00 84.62 91 ALA A CA 1
ATOM 631 C C . ALA A 1 91 ? 4.215 6.983 3.533 1.00 84.62 91 ALA A C 1
ATOM 633 O O . ALA A 1 91 ? 4.860 7.473 2.607 1.00 84.62 91 ALA A O 1
ATOM 634 N N . THR A 1 92 ? 4.142 5.661 3.720 1.00 83.25 92 THR A N 1
ATOM 635 C CA . THR A 1 92 ? 4.857 4.709 2.858 1.00 83.25 92 THR A CA 1
ATOM 636 C C . THR A 1 92 ? 4.320 4.713 1.434 1.00 83.25 92 THR A C 1
ATOM 638 O O . THR A 1 92 ? 5.110 4.734 0.494 1.00 83.25 92 THR A O 1
ATOM 641 N N . LEU A 1 93 ? 2.997 4.791 1.253 1.00 87.12 93 LEU A N 1
ATOM 642 C CA . LEU A 1 93 ? 2.388 4.918 -0.068 1.00 87.12 93 LEU A CA 1
ATOM 643 C C . LEU A 1 93 ? 2.829 6.200 -0.784 1.00 87.12 93 LEU A C 1
ATOM 645 O O . LEU A 1 93 ? 3.180 6.141 -1.959 1.00 87.12 93 LEU A O 1
ATOM 649 N N . ILE A 1 94 ? 2.861 7.339 -0.089 1.00 88.94 94 ILE A N 1
ATOM 650 C CA . ILE A 1 94 ? 3.333 8.607 -0.662 1.00 88.94 94 ILE A CA 1
ATOM 651 C C . ILE A 1 94 ? 4.797 8.485 -1.091 1.00 88.94 94 ILE A C 1
ATOM 653 O O . IL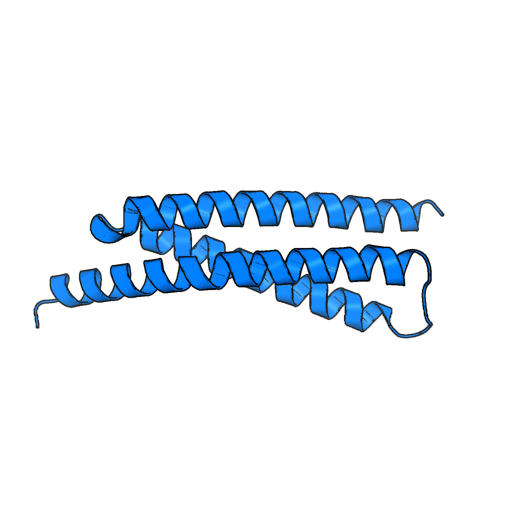E A 1 94 ? 5.121 8.797 -2.236 1.00 88.94 94 ILE A O 1
ATOM 657 N N . LEU A 1 95 ? 5.673 7.998 -0.206 1.00 85.81 95 LEU A N 1
ATOM 658 C CA . LEU A 1 95 ? 7.094 7.820 -0.514 1.00 85.81 95 LEU A CA 1
ATOM 659 C C . LEU A 1 95 ? 7.298 6.885 -1.710 1.00 85.81 95 LEU A C 1
ATOM 661 O O . LEU A 1 95 ? 8.086 7.191 -2.602 1.00 85.81 95 LEU A O 1
ATOM 665 N N . PHE A 1 96 ? 6.550 5.784 -1.767 1.00 87.50 96 PHE A N 1
ATOM 666 C CA . PHE A 1 96 ? 6.596 4.834 -2.870 1.00 87.50 96 PHE A CA 1
ATOM 667 C C . PHE A 1 96 ? 6.162 5.454 -4.205 1.00 87.50 96 PHE A C 1
ATOM 669 O O . PHE A 1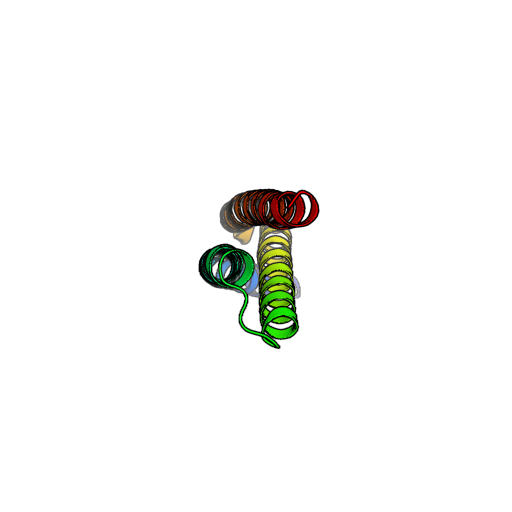 96 ? 6.832 5.251 -5.220 1.00 87.50 96 PHE A O 1
ATOM 676 N N . LEU A 1 97 ? 5.074 6.229 -4.219 1.00 87.69 97 LEU A N 1
ATOM 677 C CA . LEU A 1 97 ? 4.592 6.899 -5.428 1.00 87.69 97 LEU A CA 1
ATOM 678 C C . LEU A 1 97 ? 5.579 7.963 -5.918 1.00 87.69 97 LEU A C 1
ATOM 680 O O . LEU A 1 97 ? 5.841 8.039 -7.116 1.00 87.69 97 LEU A O 1
ATOM 684 N N . VAL A 1 98 ? 6.169 8.742 -5.005 1.00 86.19 98 VAL A N 1
ATOM 685 C CA . VAL A 1 98 ? 7.203 9.737 -5.337 1.00 86.19 98 VAL A CA 1
ATOM 686 C C . VAL A 1 98 ? 8.446 9.058 -5.913 1.00 86.19 98 VAL A C 1
ATOM 688 O O . VAL A 1 98 ? 8.941 9.471 -6.962 1.00 86.19 98 VAL A O 1
ATOM 691 N N . ALA A 1 99 ? 8.929 7.996 -5.265 1.00 83.19 99 ALA A N 1
ATOM 692 C CA . ALA A 1 99 ? 10.101 7.254 -5.718 1.00 83.19 99 ALA A CA 1
ATOM 693 C C . ALA A 1 99 ? 9.861 6.590 -7.084 1.00 83.19 99 ALA A C 1
ATOM 695 O O . ALA A 1 99 ? 10.715 6.668 -7.967 1.00 83.19 99 ALA A O 1
ATOM 696 N N . SER A 1 100 ? 8.675 6.008 -7.287 1.00 83.44 100 SER A N 1
ATOM 697 C CA . SER A 1 100 ? 8.270 5.443 -8.577 1.00 83.44 100 SER A CA 1
ATOM 698 C C . SER A 1 100 ? 8.222 6.539 -9.648 1.00 83.44 100 SER A C 1
ATOM 700 O O . SER A 1 100 ? 8.865 6.413 -10.683 1.00 83.44 100 SER A O 1
ATOM 702 N N . ALA A 1 101 ? 7.563 7.672 -9.390 1.00 83.88 101 ALA A N 1
ATOM 703 C CA . ALA A 1 101 ? 7.512 8.781 -10.345 1.00 83.88 101 ALA A CA 1
ATOM 704 C C . ALA A 1 101 ? 8.911 9.281 -10.752 1.00 83.88 101 ALA A C 1
ATOM 706 O O . ALA A 1 101 ? 9.139 9.559 -11.929 1.00 83.88 101 ALA A O 1
ATOM 707 N N . PHE A 1 102 ? 9.857 9.354 -9.809 1.00 80.69 102 PHE A N 1
ATOM 708 C CA . PHE A 1 102 ? 11.245 9.712 -10.107 1.00 80.69 102 PHE A CA 1
ATOM 709 C C . PHE A 1 102 ? 11.927 8.672 -11.007 1.00 80.69 102 PHE A C 1
ATOM 711 O O . PHE A 1 102 ? 12.502 9.047 -12.025 1.00 80.69 102 PHE A O 1
ATOM 718 N N . ALA A 1 103 ? 11.802 7.379 -10.695 1.00 76.00 103 ALA A N 1
ATOM 719 C CA . ALA A 1 103 ? 12.389 6.301 -11.494 1.00 76.00 103 ALA A CA 1
ATOM 720 C C . ALA A 1 103 ? 11.880 6.298 -12.949 1.00 76.00 103 ALA A C 1
ATOM 722 O O . ALA A 1 103 ? 12.667 6.189 -13.889 1.00 76.00 103 ALA A O 1
ATOM 723 N N . TRP A 1 104 ? 10.573 6.490 -13.147 1.00 75.06 104 TRP A N 1
ATOM 724 C CA . TRP A 1 104 ? 9.975 6.579 -14.484 1.00 75.06 104 TRP A CA 1
ATOM 725 C C . TRP A 1 104 ? 10.372 7.862 -15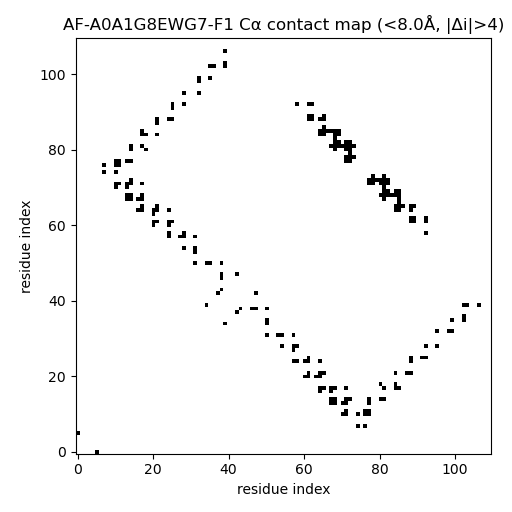.223 1.00 75.06 104 TRP A C 1
ATOM 727 O O . TRP A 1 104 ? 10.648 7.821 -16.421 1.00 75.06 104 TRP A O 1
ATOM 737 N N . ARG A 1 105 ? 10.440 9.002 -14.521 1.00 74.06 105 ARG A N 1
ATOM 738 C CA . ARG A 1 105 ? 10.913 10.277 -15.083 1.00 74.06 105 ARG A CA 1
ATOM 739 C C . ARG A 1 105 ? 12.348 10.160 -15.584 1.00 74.06 105 ARG A C 1
ATOM 741 O O . ARG A 1 105 ? 12.626 10.637 -16.678 1.00 74.06 105 ARG A O 1
ATOM 748 N N . SER A 1 106 ? 13.240 9.554 -14.801 1.00 62.91 106 SER A N 1
ATOM 749 C CA . SER A 1 106 ? 14.630 9.341 -15.205 1.00 62.91 106 SER A CA 1
ATOM 750 C C . SER A 1 106 ? 14.709 8.577 -16.524 1.00 62.91 106 SER A C 1
ATOM 752 O O . SER A 1 106 ? 15.519 8.941 -17.364 1.00 62.91 106 SER A O 1
ATOM 754 N N . LEU A 1 107 ? 13.818 7.609 -16.762 1.00 60.22 107 LEU A N 1
ATOM 755 C CA . LEU A 1 107 ? 13.775 6.880 -18.030 1.00 60.22 107 LEU A CA 1
ATOM 756 C C . LEU A 1 107 ? 13.301 7.686 -19.235 1.00 60.22 107 LEU A C 1
ATOM 758 O O . LEU A 1 107 ? 13.660 7.346 -20.347 1.00 60.22 107 LEU A O 1
ATOM 762 N N . ALA A 1 108 ? 12.449 8.691 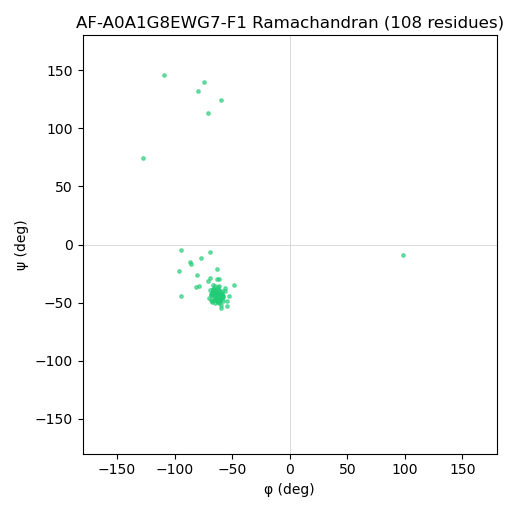-19.042 1.00 60.66 108 ALA A N 1
ATOM 763 C CA . ALA A 1 108 ? 11.952 9.509 -20.148 1.00 60.66 108 ALA A CA 1
ATOM 764 C C . ALA A 1 108 ? 12.987 10.539 -20.638 1.00 60.66 108 ALA A C 1
ATOM 766 O O . ALA A 1 108 ? 12.761 11.198 -21.650 1.00 60.66 108 ALA A O 1
ATOM 767 N N . ILE A 1 109 ? 14.071 10.732 -19.879 1.00 58.56 109 ILE A N 1
ATOM 768 C CA . ILE A 1 109 ? 15.143 11.694 -20.168 1.00 58.56 109 ILE A CA 1
ATOM 769 C C . ILE A 1 109 ? 16.323 11.016 -20.894 1.00 58.56 109 ILE A C 1
ATOM 771 O O . ILE A 1 109 ? 17.072 11.710 -21.581 1.00 58.56 109 ILE A O 1
ATOM 775 N N . PHE A 1 110 ? 16.476 9.694 -20.755 1.00 46.22 110 PHE A N 1
ATOM 776 C CA . PHE A 1 110 ? 17.456 8.872 -21.477 1.00 46.22 110 PHE A CA 1
ATOM 777 C C . PHE A 1 110 ? 16.820 8.200 -22.698 1.00 46.22 110 PHE A C 1
ATOM 779 O O . PHE A 1 110 ? 17.559 7.993 -23.685 1.00 46.22 110 PHE A O 1
#

Organism: NCBI:txid399736

Secondary structure (DSSP, 8-state):
--HHHHHHHHHHHHHHHHHHHHHHHHHHHHHHHHHHHHHHHS--TT-HHHHHHHHHHHHHHHHHHHHHHHHHHTSTTTHHHHHHHHHHHHHHHHHHHHHHHHHHHHHHH-

Foldseek 3Di:
DDPVVVLVVVLVVLLVVLVVLLVVLLVLLVVLLVCLVVCLVVPDPPCVVVSVVSVVVSLVSLVVSLVSLVSSCPDPVSNPSSVVSNVSSVVSSVVSVVSSVVSVVVSVVD

Nearest PDB structures (foldseek):
  9had-assembly1_A  TM=6.676E-01  e=4.227E+00  Dermatophagoides farinae
  6jx6-assembly1_A  TM=4.184E-01  e=1.095E+00  Homo sapiens
  4whe-assembly1_A  TM=4.507E-01  e=9.505E+00  Escherichia coli K-12
  2ysu-assembly1_B  TM=3.100E-01  e=6.874E+00  Escherichia coli

Radius of gyration: 17.38 Å; Cα contacts (8 Å, |Δi|>4): 125; chains: 1; bounding box: 46×21×44 Å